Protein AF-A0A6V7LWX2-F1 (afdb_monomer_lite)

Structure (mmCIF, N/CA/C/O backbone):
data_AF-A0A6V7LWX2-F1
#
_entry.id   AF-A0A6V7LWX2-F1
#
loop_
_atom_site.group_PDB
_atom_site.id
_atom_site.type_symbol
_atom_site.la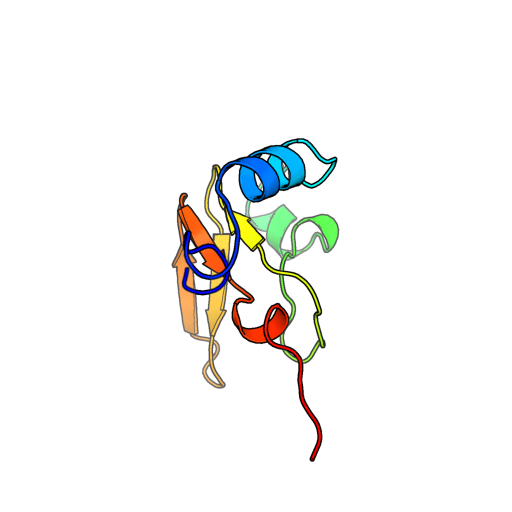bel_atom_id
_atom_site.label_alt_id
_atom_site.label_comp_id
_atom_site.label_asym_id
_atom_site.label_entity_id
_atom_site.label_seq_id
_atom_site.pdbx_PDB_ins_code
_atom_site.Cartn_x
_atom_site.Cartn_y
_atom_site.Cartn_z
_atom_site.occupancy
_atom_site.B_iso_or_equiv
_atom_site.auth_seq_id
_atom_site.auth_comp_id
_atom_site.auth_asym_id
_atom_site.auth_atom_id
_atom_site.pdbx_PDB_model_num
ATOM 1 N N . VAL A 1 1 ? -9.837 0.098 -0.110 1.00 80.31 1 VAL A N 1
ATOM 2 C CA . VAL A 1 1 ? -9.230 -1.249 -0.036 1.00 80.31 1 VAL A CA 1
ATOM 3 C C . VAL A 1 1 ? -10.250 -2.181 0.590 1.00 80.31 1 VAL A C 1
ATOM 5 O O . VAL A 1 1 ? -10.626 -1.942 1.730 1.00 80.31 1 VAL A O 1
ATOM 8 N N . ASP A 1 2 ? -10.748 -3.169 -0.155 1.00 85.94 2 ASP A N 1
ATOM 9 C CA . ASP A 1 2 ? -11.891 -3.997 0.275 1.00 85.94 2 ASP A CA 1
ATOM 10 C C . ASP A 1 2 ? -11.628 -4.781 1.567 1.00 85.94 2 ASP A C 1
ATOM 12 O O . ASP A 1 2 ? -12.506 -4.875 2.423 1.00 85.94 2 ASP A O 1
ATOM 16 N N . ALA A 1 3 ? -10.387 -5.234 1.766 1.00 87.12 3 ALA A N 1
ATOM 17 C CA . ALA A 1 3 ? -9.958 -5.924 2.983 1.00 87.12 3 ALA A CA 1
ATOM 18 C C . ALA A 1 3 ? -10.097 -5.077 4.266 1.00 87.12 3 ALA A C 1
ATOM 20 O O . ALA A 1 3 ? -10.185 -5.634 5.354 1.00 87.12 3 ALA A O 1
ATOM 21 N N . PHE A 1 4 ? -10.145 -3.743 4.149 1.00 90.31 4 PHE A N 1
ATOM 22 C CA . PHE A 1 4 ? -10.258 -2.822 5.286 1.00 90.31 4 PHE A CA 1
ATOM 23 C C . PHE A 1 4 ? -11.601 -2.080 5.342 1.00 90.31 4 PHE A C 1
ATOM 25 O O . PHE A 1 4 ? -11.723 -1.071 6.038 1.00 90.31 4 PHE A O 1
ATOM 32 N N . LYS A 1 5 ? -12.607 -2.536 4.584 1.00 91.62 5 LYS A N 1
ATOM 33 C CA . LYS A 1 5 ? -13.963 -1.982 4.671 1.00 91.62 5 LYS A CA 1
ATOM 34 C C . LYS A 1 5 ? -14.601 -2.317 6.028 1.00 91.62 5 LYS A C 1
ATOM 36 O O . LYS A 1 5 ? -14.288 -3.374 6.578 1.00 91.62 5 LYS A O 1
ATOM 41 N N . PRO A 1 6 ? -15.533 -1.480 6.524 1.00 90.31 6 PRO A N 1
ATOM 42 C CA . PRO A 1 6 ? -16.250 -1.726 7.779 1.00 90.31 6 PRO A CA 1
ATOM 43 C C . PRO A 1 6 ? -16.923 -3.104 7.862 1.00 90.31 6 PRO A C 1
ATOM 45 O O . PRO A 1 6 ? -17.002 -3.674 8.947 1.00 90.31 6 PRO A O 1
ATOM 48 N N . ASP A 1 7 ? -17.357 -3.642 6.717 1.00 92.19 7 ASP A N 1
ATOM 49 C CA . ASP A 1 7 ? -17.993 -4.962 6.606 1.00 92.19 7 ASP A CA 1
ATOM 50 C C . ASP A 1 7 ? -17.012 -6.122 6.856 1.00 92.19 7 ASP A C 1
ATOM 52 O O . ASP A 1 7 ? -17.416 -7.200 7.285 1.00 92.19 7 ASP A O 1
ATOM 56 N N . THR A 1 8 ? -15.719 -5.900 6.600 1.00 90.38 8 THR A N 1
ATOM 57 C CA . THR A 1 8 ? -14.648 -6.896 6.762 1.00 90.38 8 THR A CA 1
ATOM 58 C C . THR A 1 8 ? -13.944 -6.742 8.110 1.00 90.38 8 THR A C 1
ATOM 60 O O . THR A 1 8 ? -13.598 -7.726 8.761 1.00 90.38 8 THR A O 1
ATOM 63 N N . ILE A 1 9 ? -13.714 -5.500 8.542 1.00 92.38 9 ILE A N 1
ATOM 64 C CA . ILE A 1 9 ? -13.022 -5.165 9.787 1.00 92.38 9 ILE A CA 1
ATOM 65 C C . ILE A 1 9 ? -13.672 -3.939 10.425 1.00 92.38 9 ILE A C 1
ATOM 67 O O . ILE A 1 9 ? -13.832 -2.894 9.797 1.00 92.38 9 ILE A O 1
ATOM 71 N N . SER A 1 10 ? -14.017 -4.040 11.709 1.00 95.75 10 SER A N 1
ATOM 72 C CA . SER A 1 10 ? -14.597 -2.905 12.421 1.00 95.75 10 SER A CA 1
ATOM 73 C C . SER A 1 10 ? -13.570 -1.791 12.621 1.00 95.75 10 SER A C 1
ATOM 75 O O . SER A 1 10 ? -12.375 -2.035 12.813 1.00 95.75 10 SER A O 1
ATOM 77 N N . GLU A 1 11 ? -14.041 -0.545 12.654 1.00 94.12 11 GLU A N 1
ATOM 78 C CA . GLU A 1 11 ? -13.175 0.624 12.825 1.00 94.12 11 GLU A CA 1
ATOM 79 C C . GLU A 1 11 ? -12.351 0.553 14.121 1.00 94.12 11 GLU A C 1
ATOM 81 O O . GLU A 1 11 ? -11.184 0.942 14.153 1.00 94.12 11 GLU A O 1
ATOM 86 N N . THR A 1 12 ? -12.922 -0.000 15.195 1.00 96.00 12 THR A N 1
ATOM 87 C CA . THR A 1 12 ? -12.208 -0.202 16.461 1.00 96.00 12 THR A CA 1
ATOM 88 C C . THR A 1 12 ? -11.025 -1.155 16.305 1.00 96.00 12 THR A C 1
ATOM 90 O O . THR A 1 12 ? -9.954 -0.883 16.851 1.00 96.00 12 THR A O 1
ATOM 93 N N . ILE A 1 13 ? -11.191 -2.256 15.567 1.00 94.81 13 ILE A N 1
ATOM 94 C CA . ILE A 1 13 ? -10.116 -3.226 15.338 1.00 94.81 13 ILE A CA 1
ATOM 95 C C . ILE A 1 13 ? -9.083 -2.652 14.371 1.00 94.81 13 ILE A C 1
ATOM 97 O O . ILE A 1 13 ? -7.894 -2.721 14.669 1.00 94.81 13 ILE A O 1
ATOM 101 N N . LEU A 1 14 ? -9.507 -1.987 13.292 1.00 93.81 14 LEU A N 1
ATOM 102 C CA . LEU A 1 14 ? -8.594 -1.303 12.374 1.00 93.81 14 LEU A CA 1
ATOM 103 C C . LEU A 1 14 ? -7.748 -0.244 13.102 1.00 93.81 14 LEU A C 1
ATOM 105 O O . LEU A 1 14 ? -6.529 -0.212 12.956 1.00 93.81 14 LEU A O 1
ATOM 109 N N . ARG A 1 15 ? -8.354 0.575 13.971 1.00 93.69 15 ARG A N 1
ATOM 110 C CA . ARG A 1 15 ? -7.624 1.544 14.809 1.00 93.69 15 ARG A CA 1
ATOM 111 C C . ARG A 1 15 ? -6.637 0.869 15.764 1.00 93.69 15 ARG A C 1
ATOM 113 O O . ARG A 1 15 ? -5.587 1.440 16.038 1.00 93.69 15 ARG A O 1
ATOM 120 N N . ARG A 1 16 ? -6.959 -0.312 16.305 1.00 94.94 16 ARG A N 1
ATOM 121 C CA . ARG A 1 16 ? -6.036 -1.088 17.156 1.00 94.94 16 ARG A CA 1
ATOM 122 C C . ARG A 1 16 ? -4.881 -1.687 16.354 1.00 94.94 16 ARG A C 1
ATOM 124 O O . ARG A 1 16 ? -3.761 -1.680 16.858 1.00 94.94 16 ARG A O 1
ATOM 131 N N . LEU A 1 17 ? -5.143 -2.149 15.130 1.00 93.06 17 LEU A N 1
ATOM 132 C CA . LEU A 1 17 ? -4.133 -2.634 14.188 1.00 93.06 17 LEU A CA 1
ATOM 133 C C . LEU A 1 17 ? -3.126 -1.522 13.861 1.00 93.06 17 LEU A C 1
ATOM 135 O O . LEU A 1 17 ? -1.929 -1.718 14.008 1.00 93.06 17 LEU A O 1
ATOM 139 N N . LEU A 1 18 ? -3.616 -0.324 13.529 1.00 92.75 18 LEU A N 1
ATOM 140 C CA . LEU A 1 18 ? -2.782 0.847 13.221 1.00 92.75 18 LEU A CA 1
ATOM 141 C C . LEU A 1 18 ? -1.945 1.362 14.404 1.00 92.75 18 LEU A C 1
ATOM 143 O O . LEU A 1 18 ? -1.028 2.148 14.201 1.00 92.75 18 LEU A O 1
ATOM 147 N N . LYS A 1 19 ? -2.260 0.943 15.635 1.00 93.50 19 LYS A N 1
ATOM 148 C CA . LYS A 1 19 ? -1.482 1.264 16.844 1.00 93.50 19 LYS A CA 1
ATOM 149 C C . LYS A 1 19 ? -0.388 0.243 17.158 1.00 93.50 19 LYS A C 1
ATOM 151 O O . LYS A 1 19 ? 0.351 0.450 18.116 1.00 93.50 19 LYS A O 1
ATOM 156 N N . GLN A 1 20 ? -0.324 -0.864 16.422 1.00 93.94 20 GLN A N 1
ATOM 157 C CA . GLN A 1 20 ? 0.784 -1.807 16.536 1.00 93.94 20 GLN A CA 1
ATOM 158 C C . GLN A 1 20 ? 2.055 -1.213 15.911 1.00 93.94 20 GLN A C 1
ATOM 160 O O . GLN A 1 20 ? 2.004 -0.196 15.217 1.00 93.94 20 GLN A O 1
ATOM 165 N N . ASP A 1 21 ? 3.191 -1.871 16.128 1.00 92.00 21 ASP A N 1
ATOM 166 C CA . ASP A 1 21 ? 4.467 -1.502 15.510 1.00 92.00 21 ASP A CA 1
ATOM 167 C C . ASP A 1 21 ? 4.521 -1.958 14.040 1.00 92.00 21 ASP A C 1
ATOM 169 O O . ASP A 1 21 ? 5.172 -2.937 13.683 1.00 92.00 21 ASP A O 1
ATOM 173 N N . ILE A 1 22 ? 3.727 -1.292 13.197 1.00 92.94 22 ILE A N 1
ATOM 174 C CA . ILE A 1 22 ? 3.563 -1.604 11.766 1.00 92.94 22 ILE A CA 1
ATOM 175 C C . ILE A 1 22 ? 3.907 -0.419 10.852 1.00 92.94 22 ILE A C 1
ATOM 177 O O . ILE A 1 22 ? 3.687 -0.475 9.642 1.00 92.94 22 ILE A O 1
ATOM 181 N N . ILE A 1 23 ? 4.408 0.679 11.425 1.00 93.19 23 ILE A N 1
ATOM 182 C CA . ILE A 1 23 ? 4.780 1.891 10.691 1.00 93.19 23 ILE A CA 1
ATOM 183 C C . ILE A 1 23 ? 6.297 1.896 10.512 1.00 93.19 23 ILE A C 1
ATOM 185 O O . ILE A 1 23 ? 7.049 2.092 11.462 1.00 93.19 23 ILE A O 1
ATOM 189 N N . TYR A 1 24 ? 6.746 1.723 9.272 1.00 92.88 24 TYR A N 1
ATOM 190 C CA . TYR A 1 24 ? 8.165 1.677 8.928 1.00 92.88 24 TYR A CA 1
ATOM 191 C C . TYR A 1 24 ? 8.613 2.964 8.237 1.00 92.88 24 TYR A C 1
ATOM 193 O O . TYR A 1 24 ? 7.943 3.472 7.340 1.00 92.88 24 TYR A O 1
ATOM 201 N N . HIS A 1 25 ? 9.778 3.479 8.633 1.00 92.31 25 HIS A N 1
ATOM 202 C CA . HIS A 1 25 ? 10.383 4.677 8.051 1.00 92.31 25 HIS A CA 1
ATOM 203 C C . HIS A 1 25 ? 11.652 4.302 7.281 1.00 92.31 25 HIS A C 1
ATOM 205 O O . HIS A 1 25 ? 12.674 3.958 7.877 1.00 92.31 25 HIS A O 1
ATOM 211 N N . ILE A 1 26 ? 11.608 4.415 5.953 1.00 91.25 26 ILE A N 1
ATOM 212 C CA . ILE A 1 26 ? 12.755 4.142 5.080 1.00 91.25 26 ILE A CA 1
ATOM 213 C C . ILE A 1 26 ? 13.543 5.440 4.864 1.00 91.25 26 ILE A C 1
ATOM 215 O O . ILE A 1 26 ? 13.041 6.401 4.283 1.00 91.25 26 ILE A O 1
ATOM 219 N N . LYS A 1 27 ? 14.799 5.482 5.326 1.00 87.62 27 LYS A N 1
ATOM 220 C CA . LYS A 1 27 ? 15.672 6.657 5.166 1.00 87.62 27 LYS A CA 1
ATOM 221 C C . LYS A 1 27 ? 16.442 6.588 3.853 1.00 87.62 27 LYS A C 1
ATOM 223 O O . LYS A 1 27 ? 17.437 5.878 3.744 1.00 87.62 27 LYS A O 1
ATOM 228 N N . VAL A 1 28 ? 16.039 7.402 2.885 1.00 85.62 28 VAL A N 1
ATOM 229 C CA . VAL A 1 28 ? 16.728 7.514 1.595 1.00 85.62 28 VAL A CA 1
ATOM 230 C C . VAL A 1 28 ? 17.750 8.651 1.632 1.00 85.62 28 VAL A C 1
ATOM 232 O O . VAL A 1 28 ? 17.394 9.811 1.806 1.00 85.62 28 VAL A O 1
ATOM 235 N N . LYS A 1 29 ? 19.039 8.331 1.447 1.00 80.00 29 LYS A N 1
ATOM 236 C CA . LYS A 1 29 ? 20.120 9.340 1.391 1.00 80.00 29 LYS A CA 1
ATOM 237 C C . LYS A 1 29 ? 20.228 10.034 0.027 1.00 80.00 29 LYS A C 1
ATOM 239 O O . LYS A 1 29 ? 20.644 11.181 -0.049 1.00 80.00 29 LYS A O 1
ATOM 244 N N . SER A 1 30 ? 19.938 9.307 -1.049 1.00 83.44 30 SER A N 1
ATOM 245 C CA . SER A 1 30 ? 19.975 9.763 -2.446 1.00 83.44 30 SER A CA 1
ATOM 246 C C . SER A 1 30 ? 19.222 8.747 -3.306 1.00 83.44 30 SER A C 1
ATOM 248 O O . SER A 1 30 ? 19.220 7.560 -2.974 1.00 83.44 30 SER A O 1
ATOM 250 N N . ARG A 1 31 ? 18.632 9.187 -4.424 1.00 77.44 31 ARG A N 1
ATOM 251 C CA . ARG A 1 31 ? 17.943 8.313 -5.387 1.00 77.44 31 ARG A CA 1
ATOM 252 C C . ARG A 1 31 ? 18.863 7.223 -5.952 1.00 77.44 31 ARG A C 1
ATOM 254 O O . ARG A 1 31 ? 18.456 6.072 -6.045 1.00 77.44 31 ARG A O 1
ATOM 261 N N . GLU A 1 32 ? 20.114 7.556 -6.267 1.00 79.88 32 GLU A N 1
ATOM 262 C CA . GLU A 1 32 ? 21.097 6.579 -6.768 1.00 79.88 32 GLU A CA 1
ATOM 263 C C . GLU A 1 32 ? 21.481 5.554 -5.701 1.00 79.88 32 GLU A C 1
ATOM 265 O O . GLU A 1 32 ? 21.677 4.378 -5.999 1.00 79.88 32 GLU A O 1
ATOM 270 N N . LYS A 1 33 ? 21.562 5.987 -4.437 1.00 78.31 33 LYS A N 1
ATOM 271 C CA . LYS A 1 33 ? 21.851 5.077 -3.324 1.00 78.31 33 LYS A CA 1
ATOM 272 C C . LYS A 1 33 ? 20.657 4.187 -2.999 1.00 78.31 33 LYS A C 1
ATOM 274 O O . LYS A 1 33 ? 20.880 3.022 -2.718 1.00 78.31 33 LYS A O 1
ATOM 279 N N . ALA A 1 34 ? 19.426 4.697 -3.102 1.00 81.00 34 ALA A N 1
ATOM 280 C CA . ALA A 1 34 ? 18.216 3.901 -2.894 1.00 81.00 34 ALA A CA 1
ATOM 281 C C . ALA A 1 34 ? 18.176 2.691 -3.832 1.00 81.00 34 ALA A C 1
ATOM 283 O O . ALA A 1 34 ? 18.060 1.562 -3.380 1.00 81.00 34 ALA A O 1
ATOM 284 N N . ARG A 1 35 ? 18.400 2.895 -5.136 1.00 79.31 35 ARG A N 1
ATOM 285 C CA . ARG A 1 35 ? 18.367 1.789 -6.112 1.00 79.31 35 ARG A CA 1
ATOM 286 C C . ARG A 1 35 ? 19.355 0.656 -5.812 1.00 79.31 35 ARG A C 1
ATOM 288 O O . ARG A 1 35 ? 19.107 -0.476 -6.206 1.00 79.31 35 ARG A O 1
ATOM 295 N N . ASN A 1 36 ? 20.453 0.959 -5.123 1.00 81.25 36 ASN A N 1
ATOM 296 C CA . ASN A 1 36 ? 21.488 -0.010 -4.766 1.00 81.25 36 ASN A CA 1
ATOM 297 C C . ASN A 1 36 ? 21.362 -0.531 -3.324 1.00 81.25 36 ASN A C 1
ATOM 299 O O . ASN A 1 36 ? 22.109 -1.429 -2.938 1.00 81.25 36 ASN A O 1
ATOM 303 N N . ASP A 1 37 ? 20.462 0.035 -2.517 1.00 86.31 37 ASP A N 1
ATOM 304 C CA . ASP A 1 37 ? 20.304 -0.307 -1.109 1.00 86.31 37 ASP A CA 1
ATOM 305 C C . ASP A 1 37 ? 19.090 -1.233 -0.920 1.00 86.31 37 ASP A C 1
ATOM 307 O O . ASP A 1 37 ? 17.943 -0.778 -1.034 1.00 86.31 37 ASP A O 1
ATOM 311 N N . PRO A 1 38 ? 19.310 -2.521 -0.587 1.00 86.06 38 PRO A N 1
ATOM 312 C CA . PRO A 1 38 ? 18.228 -3.482 -0.406 1.00 86.06 38 PRO A CA 1
ATOM 313 C C . PRO A 1 38 ? 17.286 -3.104 0.743 1.00 86.06 38 PRO A C 1
ATOM 315 O O . PRO A 1 38 ? 16.138 -3.537 0.741 1.00 86.06 38 PRO A O 1
ATOM 318 N N . SER A 1 39 ? 17.721 -2.267 1.694 1.00 86.88 39 SER A N 1
ATOM 319 C CA . SER A 1 39 ? 16.860 -1.781 2.779 1.00 86.88 39 SER A CA 1
ATOM 320 C C . SER A 1 39 ? 15.795 -0.780 2.317 1.00 86.88 39 SER A C 1
ATOM 322 O O . SER A 1 39 ? 14.855 -0.496 3.058 1.00 86.88 39 SER A O 1
ATOM 324 N N . THR A 1 40 ? 15.914 -0.254 1.093 1.00 89.94 40 THR A N 1
ATOM 325 C CA . THR A 1 40 ? 14.932 0.670 0.507 1.00 89.94 40 THR A CA 1
ATOM 326 C C . THR A 1 40 ? 13.938 -0.016 -0.432 1.00 89.94 40 THR A C 1
ATOM 328 O O . THR A 1 40 ? 13.001 0.621 -0.916 1.00 89.94 40 THR A O 1
ATOM 331 N N . VAL A 1 41 ? 14.109 -1.321 -0.670 1.00 91.56 41 VAL A N 1
ATOM 332 C CA . VAL A 1 41 ? 13.249 -2.119 -1.547 1.00 91.56 41 VAL A CA 1
ATOM 333 C C . VAL A 1 41 ? 12.054 -2.649 -0.756 1.00 91.56 41 VAL A C 1
ATOM 335 O O . VAL A 1 41 ? 12.209 -3.442 0.167 1.00 91.56 41 VAL A O 1
ATOM 338 N N . ILE A 1 42 ? 10.847 -2.241 -1.153 1.00 93.19 42 ILE A N 1
ATOM 339 C CA . ILE A 1 42 ? 9.593 -2.698 -0.531 1.00 93.19 42 ILE A CA 1
ATOM 340 C C . ILE A 1 42 ? 9.125 -4.022 -1.150 1.00 93.19 42 ILE A C 1
ATOM 342 O O . ILE A 1 42 ? 8.671 -4.914 -0.439 1.00 93.19 42 ILE A O 1
ATOM 346 N N . TYR A 1 43 ? 9.249 -4.163 -2.473 1.00 93.06 43 TYR A N 1
ATOM 347 C CA . TYR A 1 43 ? 8.849 -5.350 -3.230 1.00 93.06 43 TYR A CA 1
ATOM 348 C C . TYR A 1 43 ? 9.917 -5.721 -4.252 1.00 93.06 43 TYR A C 1
ATOM 350 O O . TYR A 1 43 ? 10.507 -4.848 -4.885 1.00 93.06 43 TYR A O 1
ATOM 358 N N . GLN A 1 44 ? 10.126 -7.023 -4.441 1.00 91.88 44 GLN A N 1
ATOM 359 C CA . GLN A 1 44 ? 11.064 -7.555 -5.423 1.00 91.88 44 GLN A CA 1
ATOM 360 C C . GLN A 1 44 ? 10.339 -8.503 -6.378 1.00 91.88 44 GLN A C 1
ATOM 362 O O . GLN A 1 44 ? 9.624 -9.410 -5.951 1.00 91.88 44 GLN A O 1
ATOM 367 N N . GLN A 1 45 ? 10.537 -8.304 -7.681 1.00 89.69 45 GLN A N 1
ATOM 368 C CA . GLN A 1 45 ? 9.956 -9.167 -8.706 1.00 89.69 45 GLN A CA 1
ATOM 369 C C . GLN A 1 45 ? 10.438 -10.615 -8.536 1.00 89.69 45 GLN A C 1
ATOM 371 O O . GLN A 1 45 ? 11.619 -10.865 -8.304 1.00 89.69 45 GLN A O 1
ATOM 376 N N . GLY A 1 46 ? 9.513 -11.571 -8.653 1.00 88.75 46 GLY A N 1
ATOM 377 C CA . GLY A 1 46 ? 9.806 -13.001 -8.517 1.00 88.75 46 GLY A CA 1
ATOM 378 C C . GLY A 1 46 ? 9.940 -13.497 -7.073 1.00 88.75 46 GLY A C 1
ATOM 379 O O . GLY A 1 46 ? 10.141 -14.691 -6.872 1.00 88.75 46 GLY A O 1
ATOM 380 N N . LYS A 1 47 ? 9.797 -12.620 -6.070 1.00 91.62 47 LYS A N 1
ATOM 381 C CA . LYS A 1 47 ? 9.813 -12.997 -4.653 1.00 91.62 47 LYS A CA 1
ATOM 382 C C . LYS A 1 47 ? 8.391 -13.050 -4.094 1.00 91.62 47 LYS A C 1
ATOM 384 O O . LYS A 1 47 ? 7.634 -12.092 -4.229 1.00 91.62 47 LYS A O 1
ATOM 389 N N . ALA A 1 48 ? 8.043 -14.168 -3.459 1.00 91.06 48 ALA A N 1
ATOM 390 C CA . ALA A 1 48 ? 6.777 -14.310 -2.746 1.00 91.06 48 ALA A CA 1
ATOM 391 C C . ALA A 1 48 ? 6.736 -13.400 -1.506 1.00 91.06 48 ALA A C 1
ATOM 393 O O . ALA A 1 48 ? 7.763 -13.166 -0.864 1.00 91.06 48 ALA A O 1
ATOM 394 N N . ILE A 1 49 ? 5.544 -12.896 -1.191 1.00 91.81 49 ILE A N 1
ATOM 395 C CA . ILE A 1 49 ? 5.277 -11.929 -0.123 1.00 91.81 49 ILE A CA 1
ATOM 396 C C . ILE A 1 49 ? 3.954 -12.267 0.571 1.00 91.81 49 ILE A C 1
ATOM 398 O O . ILE A 1 49 ? 3.055 -12.838 -0.045 1.00 91.81 49 ILE A O 1
ATOM 402 N N . ASP A 1 50 ? 3.824 -11.858 1.826 1.00 93.50 50 ASP A N 1
ATOM 403 C CA . ASP A 1 50 ? 2.651 -12.060 2.684 1.00 93.50 50 ASP A CA 1
ATOM 404 C C . ASP A 1 50 ? 2.197 -10.760 3.380 1.00 93.50 50 ASP A C 1
ATOM 406 O O . ASP A 1 50 ? 1.416 -10.784 4.328 1.00 93.50 50 ASP A O 1
ATOM 410 N N . TYR A 1 51 ? 2.658 -9.604 2.891 1.00 93.62 51 TYR A N 1
ATOM 411 C CA . TYR A 1 51 ? 2.394 -8.299 3.494 1.00 93.62 51 TYR A CA 1
ATOM 412 C C . TYR A 1 51 ? 1.797 -7.284 2.509 1.00 93.62 51 TYR A C 1
ATOM 414 O O . TYR A 1 51 ? 2.132 -7.219 1.320 1.00 93.62 51 TYR A O 1
ATOM 422 N N . PHE A 1 52 ? 0.928 -6.434 3.054 1.00 94.44 52 PHE A N 1
ATOM 423 C CA . PHE A 1 52 ? 0.347 -5.265 2.399 1.00 94.44 52 PHE A CA 1
ATOM 424 C C . PHE A 1 52 ? 1.076 -3.998 2.849 1.00 94.44 52 PHE A C 1
ATOM 426 O O . PHE A 1 52 ? 1.342 -3.832 4.039 1.00 94.44 52 PHE A O 1
ATOM 433 N N . VAL A 1 53 ? 1.349 -3.081 1.917 1.00 95.50 53 VAL A N 1
ATOM 434 C CA . VAL A 1 53 ? 1.968 -1.784 2.226 1.00 95.50 53 VAL A CA 1
ATOM 435 C C . VAL A 1 53 ? 1.088 -0.644 1.738 1.00 95.50 53 VAL A C 1
ATOM 437 O O . VAL A 1 53 ? 0.620 -0.648 0.600 1.00 95.50 53 VAL A O 1
ATOM 440 N N . LEU A 1 54 ? 0.925 0.361 2.596 1.00 95.69 54 LEU A N 1
ATOM 441 C CA . LEU A 1 54 ? 0.365 1.669 2.273 1.00 95.69 54 LEU A CA 1
ATOM 442 C C . LEU A 1 54 ? 1.464 2.723 2.432 1.00 95.69 54 LEU A C 1
ATOM 444 O O . LEU A 1 54 ? 2.081 2.823 3.491 1.00 95.69 54 LEU A O 1
ATOM 448 N N . ILE A 1 55 ? 1.686 3.530 1.399 1.00 96.19 55 ILE A N 1
ATOM 449 C CA . ILE A 1 55 ? 2.642 4.635 1.447 1.00 96.19 55 ILE A CA 1
ATOM 450 C C . ILE A 1 55 ? 1.985 5.818 2.156 1.00 96.19 55 ILE A C 1
ATOM 452 O O . ILE A 1 55 ? 1.028 6.392 1.645 1.00 96.19 55 ILE A O 1
ATOM 456 N N . LEU A 1 56 ? 2.488 6.196 3.332 1.00 94.94 56 LEU A N 1
ATOM 457 C CA . LEU A 1 56 ? 1.968 7.349 4.079 1.00 94.94 56 LEU A CA 1
ATOM 458 C C . LEU A 1 56 ? 2.583 8.666 3.591 1.00 94.94 56 LEU A C 1
ATOM 460 O O . LEU A 1 56 ? 1.873 9.644 3.369 1.00 94.94 56 LEU A O 1
ATOM 464 N N . GLU A 1 57 ? 3.895 8.673 3.365 1.00 93.50 57 GLU A N 1
ATOM 465 C CA . GLU A 1 57 ? 4.657 9.843 2.936 1.00 93.50 57 GLU A CA 1
ATOM 466 C C . GLU A 1 57 ? 5.766 9.426 1.963 1.00 93.50 57 GLU A C 1
ATOM 468 O O . GL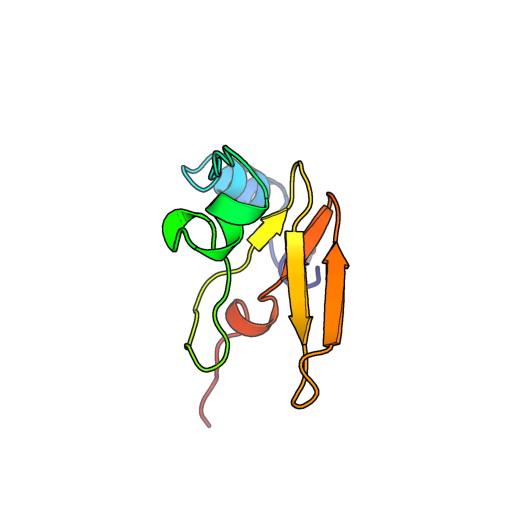U A 1 57 ? 6.301 8.319 2.043 1.00 93.50 57 GLU A O 1
ATOM 473 N N . GLY A 1 58 ? 6.121 10.327 1.048 1.00 92.19 58 GLY A N 1
ATOM 474 C CA . GLY A 1 58 ? 7.202 10.128 0.091 1.00 92.19 58 GLY A CA 1
ATOM 475 C C . GLY A 1 58 ? 6.728 9.625 -1.269 1.00 92.19 58 GLY A C 1
ATOM 476 O O . GLY A 1 58 ? 5.557 9.745 -1.636 1.00 92.19 58 GLY A O 1
ATOM 477 N N . ARG A 1 59 ? 7.688 9.127 -2.052 1.00 92.19 59 ARG A N 1
ATOM 478 C CA . ARG A 1 59 ? 7.472 8.609 -3.404 1.00 92.19 59 ARG A CA 1
ATOM 479 C C . ARG A 1 59 ? 8.226 7.307 -3.584 1.00 92.19 59 ARG A C 1
ATOM 481 O O . ARG A 1 59 ? 9.332 7.161 -3.065 1.00 92.19 59 ARG A O 1
ATOM 488 N N . VAL A 1 60 ? 7.638 6.401 -4.347 1.00 93.38 60 VAL A N 1
ATOM 489 C CA . VAL A 1 60 ? 8.216 5.102 -4.675 1.00 93.38 60 VAL A CA 1
ATOM 490 C C . VAL A 1 60 ? 8.272 4.926 -6.184 1.00 93.38 60 VAL A C 1
ATOM 492 O O . VAL A 1 60 ? 7.382 5.365 -6.910 1.00 93.38 60 VAL A O 1
ATOM 495 N N . GLU A 1 61 ? 9.336 4.284 -6.648 1.00 93.75 61 GLU A N 1
ATOM 496 C CA . GLU A 1 61 ? 9.496 3.867 -8.036 1.00 93.75 61 GLU A CA 1
ATOM 497 C C . GLU A 1 61 ? 9.031 2.412 -8.150 1.00 93.75 61 GLU A C 1
ATOM 499 O O . GLU A 1 61 ? 9.474 1.550 -7.391 1.00 93.75 61 GLU A O 1
ATOM 504 N N . VAL A 1 62 ? 8.110 2.143 -9.068 1.00 93.25 62 VAL A N 1
ATOM 505 C CA . VAL A 1 62 ? 7.478 0.836 -9.250 1.00 93.25 62 VAL A CA 1
ATOM 506 C C . VAL A 1 62 ? 7.785 0.343 -10.651 1.00 93.25 62 VAL A C 1
ATOM 508 O O . VAL A 1 62 ? 7.485 1.022 -11.628 1.00 93.25 62 VAL A O 1
ATOM 511 N N . THR A 1 63 ? 8.359 -0.852 -10.748 1.00 93.50 63 THR A N 1
ATOM 512 C CA . THR A 1 63 ? 8.597 -1.527 -12.029 1.00 93.50 63 THR A CA 1
ATOM 513 C C . THR A 1 63 ? 7.554 -2.624 -12.224 1.00 93.50 63 THR A C 1
ATOM 515 O O . THR A 1 63 ? 7.398 -3.481 -11.354 1.00 93.50 63 THR A O 1
ATOM 518 N N . VAL A 1 64 ? 6.823 -2.597 -13.343 1.00 88.56 64 VAL A N 1
ATOM 519 C CA . VAL A 1 64 ? 5.691 -3.498 -13.610 1.00 88.56 64 VAL A CA 1
ATOM 520 C C . VAL A 1 64 ? 5.827 -4.182 -14.971 1.00 88.56 64 VAL A C 1
ATOM 522 O O . VAL A 1 64 ? 6.223 -3.579 -15.967 1.00 88.56 64 VAL A O 1
ATOM 525 N N . GLY A 1 65 ? 5.416 -5.452 -15.016 1.00 87.06 65 GLY A N 1
ATOM 526 C CA . GLY A 1 65 ? 5.302 -6.230 -16.248 1.00 87.06 65 GLY A CA 1
ATOM 527 C C . GLY A 1 65 ? 6.625 -6.821 -16.739 1.00 87.06 65 GLY A C 1
ATOM 528 O O . GLY A 1 65 ? 7.683 -6.636 -16.144 1.00 87.06 65 GLY A O 1
ATOM 529 N N . ARG A 1 66 ? 6.551 -7.575 -17.842 1.00 88.56 66 ARG A N 1
ATOM 530 C CA . ARG A 1 66 ? 7.732 -8.174 -18.496 1.00 88.56 66 ARG A CA 1
ATOM 531 C C . ARG A 1 66 ? 8.591 -7.141 -19.226 1.00 88.56 66 ARG A C 1
ATOM 533 O O . ARG A 1 66 ? 9.764 -7.388 -19.468 1.00 88.56 66 ARG A O 1
ATOM 540 N N . GLU A 1 67 ? 8.000 -5.999 -19.557 1.00 92.81 67 GLU A N 1
ATOM 541 C CA . GLU A 1 6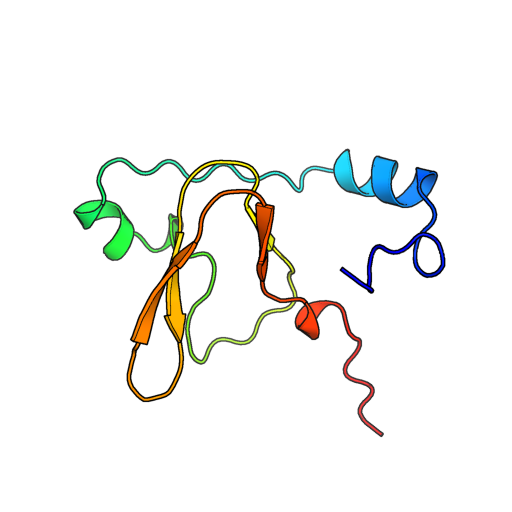7 ? 8.649 -4.900 -20.276 1.00 92.81 67 GLU A CA 1
ATOM 542 C C . GLU A 1 67 ? 9.381 -3.928 -19.339 1.00 92.81 67 GLU A C 1
ATOM 544 O O . GLU A 1 67 ? 9.947 -2.946 -19.804 1.00 92.81 67 GLU A O 1
ATOM 549 N N . ASN A 1 68 ? 9.398 -4.206 -18.027 1.00 89.50 68 ASN A N 1
ATOM 550 C CA . ASN A 1 68 ? 10.037 -3.370 -17.009 1.00 89.50 68 ASN A CA 1
ATOM 551 C C . ASN A 1 68 ? 9.594 -1.902 -17.078 1.00 89.50 68 ASN A C 1
ATOM 553 O O . ASN A 1 68 ? 10.413 -0.988 -17.004 1.00 89.50 68 ASN A O 1
ATOM 557 N N . LEU A 1 69 ? 8.287 -1.671 -17.221 1.00 92.81 69 LEU A N 1
ATOM 558 C CA . LEU A 1 69 ? 7.739 -0.320 -17.244 1.00 92.81 69 LEU A CA 1
ATOM 559 C C . LEU A 1 69 ? 7.874 0.307 -15.857 1.00 92.81 69 LEU A C 1
ATOM 561 O O . LEU A 1 69 ? 7.435 -0.282 -14.868 1.00 92.81 69 LEU A O 1
ATOM 565 N N . ILE A 1 70 ? 8.475 1.495 -15.795 1.00 93.56 70 ILE A N 1
ATOM 566 C CA . ILE A 1 70 ? 8.761 2.204 -14.547 1.00 93.56 70 ILE A CA 1
ATOM 567 C C . ILE A 1 70 ? 7.753 3.337 -14.356 1.00 93.56 70 ILE A C 1
ATOM 569 O O . ILE A 1 70 ? 7.596 4.195 -15.223 1.00 93.56 70 ILE A O 1
ATOM 573 N N . PHE A 1 71 ? 7.112 3.361 -13.191 1.00 93.31 71 PHE A N 1
ATOM 574 C CA . PHE A 1 71 ? 6.164 4.388 -12.773 1.00 93.31 71 PHE A CA 1
ATOM 575 C C . PHE A 1 71 ? 6.569 4.963 -11.417 1.00 93.31 71 PHE A C 1
ATOM 577 O O . PHE A 1 71 ? 7.119 4.259 -10.574 1.00 93.31 71 PHE A O 1
ATOM 584 N N . GLU A 1 72 ? 6.253 6.231 -11.173 1.00 94.19 72 GLU A N 1
ATOM 585 C CA . GLU A 1 72 ? 6.380 6.839 -9.847 1.00 94.19 72 GLU A CA 1
ATOM 586 C C . GLU A 1 72 ? 5.005 6.867 -9.169 1.00 94.19 72 GLU A C 1
ATOM 588 O O . GLU A 1 72 ? 4.003 7.240 -9.779 1.00 94.19 72 GLU A O 1
ATOM 593 N N . SER A 1 73 ? 4.948 6.461 -7.905 1.00 94.25 73 SER A N 1
ATOM 594 C CA . SER A 1 73 ? 3.746 6.488 -7.071 1.00 94.25 73 SER A CA 1
ATOM 595 C C . SER A 1 73 ? 3.997 7.313 -5.812 1.00 94.25 73 SER A C 1
ATOM 597 O O . SER A 1 73 ? 5.065 7.235 -5.208 1.00 94.25 73 SER A O 1
ATOM 599 N N . GLY A 1 74 ? 3.025 8.147 -5.441 1.00 93.75 74 GLY A N 1
ATOM 600 C CA . GLY A 1 74 ? 3.116 9.057 -4.297 1.00 93.75 74 GLY A CA 1
ATOM 601 C C . GLY A 1 74 ? 2.460 8.517 -3.026 1.00 93.75 74 GLY A C 1
ATOM 602 O O . GLY A 1 74 ? 2.177 7.323 -2.900 1.00 93.75 74 GLY A O 1
ATOM 603 N N . SER A 1 75 ? 2.178 9.420 -2.090 1.00 95.50 75 SER A N 1
ATOM 604 C CA . SER A 1 75 ? 1.441 9.112 -0.864 1.00 95.50 75 SER A CA 1
ATOM 605 C C . SER A 1 75 ? 0.041 8.555 -1.143 1.00 95.50 75 SER A C 1
ATOM 607 O O . SER A 1 75 ? -0.568 8.810 -2.183 1.00 95.50 75 SER A O 1
ATOM 609 N N . PHE A 1 76 ? -0.459 7.767 -0.194 1.00 94.19 76 PHE A N 1
ATOM 610 C CA . PHE A 1 76 ? -1.736 7.047 -0.221 1.00 94.19 76 PHE A CA 1
ATOM 611 C C . PHE A 1 76 ? -1.886 6.006 -1.339 1.00 94.19 76 PHE A C 1
ATOM 613 O O . PHE A 1 76 ? -2.977 5.475 -1.555 1.00 94.19 76 PHE A O 1
ATOM 620 N N . THR A 1 77 ? -0.789 5.653 -2.010 1.00 95.44 77 THR A N 1
ATOM 621 C CA . THR A 1 77 ? -0.734 4.474 -2.878 1.00 95.44 77 THR A CA 1
ATOM 622 C C . THR A 1 77 ? -0.490 3.219 -2.049 1.00 95.44 77 THR A C 1
ATOM 624 O O . THR A 1 77 ? 0.169 3.257 -1.008 1.00 95.44 77 THR A O 1
ATOM 627 N N . TYR A 1 78 ? -1.066 2.100 -2.479 1.00 95.19 78 TYR A N 1
ATOM 628 C CA . TYR A 1 78 ? -0.995 0.838 -1.755 1.00 95.19 78 TYR A CA 1
ATOM 629 C C . TYR A 1 78 ? -0.702 -0.329 -2.689 1.00 95.19 78 TYR A C 1
ATOM 631 O O . TYR A 1 78 ? -1.063 -0.314 -3.865 1.00 95.19 78 TYR A O 1
ATOM 639 N N . PHE A 1 79 ? -0.071 -1.359 -2.137 1.00 94.44 79 PHE A N 1
ATOM 640 C CA . PHE A 1 79 ? 0.411 -2.522 -2.870 1.00 94.44 79 PHE A CA 1
ATOM 641 C C . PHE A 1 79 ? 0.205 -3.795 -2.044 1.00 94.44 79 PHE A C 1
ATOM 643 O O . PHE A 1 79 ? 0.028 -3.748 -0.827 1.00 94.44 79 PHE A O 1
ATOM 650 N N . GLY A 1 80 ? 0.219 -4.950 -2.712 1.00 91.88 80 GLY A N 1
ATOM 651 C CA . GLY A 1 80 ? 0.122 -6.241 -2.029 1.00 91.88 80 GLY A CA 1
ATOM 652 C C . GLY A 1 80 ? -1.278 -6.596 -1.519 1.00 91.88 80 GLY A C 1
ATOM 653 O O . GLY A 1 80 ? -1.395 -7.438 -0.641 1.00 91.88 80 GLY A O 1
ATOM 654 N N . CYS A 1 81 ? -2.358 -6.018 -2.065 1.00 91.12 81 CYS A N 1
ATOM 655 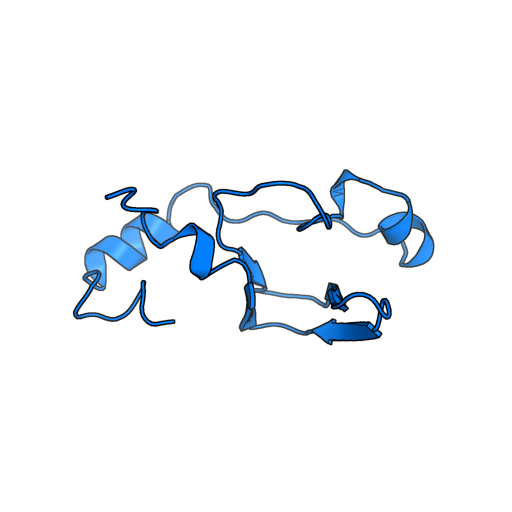C CA . CYS A 1 81 ? -3.734 -6.384 -1.674 1.00 91.12 81 CYS A CA 1
ATOM 656 C C . CYS A 1 81 ? -4.001 -7.894 -1.748 1.00 91.12 81 CYS A C 1
ATOM 658 O O . CYS A 1 81 ? -4.715 -8.437 -0.912 1.00 91.12 81 CYS A O 1
ATOM 660 N N . GLN A 1 82 ? -3.417 -8.574 -2.738 1.00 87.19 82 GLN A N 1
ATOM 661 C CA . GLN A 1 82 ? -3.569 -10.019 -2.908 1.00 87.19 82 GLN A CA 1
ATOM 662 C C . GLN A 1 82 ? -2.952 -10.818 -1.754 1.00 87.19 82 GLN A C 1
ATOM 664 O O . GLN A 1 82 ? -3.470 -11.877 -1.429 1.00 87.19 82 GLN A O 1
ATOM 669 N N . ALA A 1 83 ? -1.922 -10.291 -1.083 1.00 89.38 83 ALA A N 1
ATOM 670 C CA . ALA A 1 83 ? -1.311 -10.943 0.074 1.00 89.38 83 ALA A CA 1
ATOM 671 C C . ALA A 1 83 ? -2.255 -11.005 1.291 1.00 89.38 83 ALA A C 1
ATOM 673 O O . ALA A 1 83 ? -2.075 -11.844 2.165 1.00 89.38 83 ALA A O 1
ATOM 674 N N . LEU A 1 84 ? -3.286 -10.151 1.336 1.00 86.88 84 LEU A N 1
ATOM 675 C CA . LEU A 1 84 ? -4.312 -10.172 2.386 1.00 86.88 84 LEU A CA 1
ATOM 676 C C . LEU A 1 84 ? -5.393 -11.231 2.150 1.00 86.88 84 LEU A C 1
ATOM 678 O O . LEU A 1 84 ? -6.202 -11.490 3.038 1.00 86.88 84 LEU A O 1
ATOM 682 N N . THR A 1 85 ? -5.454 -11.806 0.948 1.00 82.38 85 THR A N 1
ATOM 683 C CA . THR A 1 85 ? -6.453 -12.822 0.619 1.00 82.38 85 THR A CA 1
ATOM 684 C C . THR A 1 85 ? -5.861 -14.187 0.929 1.00 82.38 85 THR A C 1
ATOM 686 O O . THR A 1 85 ? -4.782 -14.521 0.444 1.00 82.38 85 THR A O 1
ATOM 689 N N . ALA A 1 86 ? -6.555 -14.989 1.736 1.00 68.81 86 ALA A N 1
ATOM 690 C CA . ALA A 1 86 ? -6.133 -16.361 1.969 1.00 68.81 86 ALA A CA 1
ATOM 691 C C . ALA A 1 86 ? -6.163 -17.122 0.636 1.00 68.81 86 ALA A C 1
ATOM 693 O O . ALA A 1 86 ? -7.212 -17.214 -0.005 1.00 68.81 86 ALA A O 1
ATOM 694 N N . ASN A 1 87 ? -5.020 -17.674 0.226 1.00 60.25 87 ASN A N 1
ATOM 695 C CA . ASN A 1 87 ? -4.973 -18.648 -0.857 1.00 60.25 87 ASN A CA 1
ATOM 696 C C . ASN A 1 87 ? -5.650 -19.925 -0.351 1.00 60.25 87 ASN A C 1
ATOM 698 O O . ASN A 1 87 ? -5.000 -20.798 0.221 1.00 60.25 87 ASN A O 1
ATOM 702 N N . ILE A 1 88 ? -6.971 -20.010 -0.500 1.00 52.72 88 ILE A N 1
ATOM 703 C CA . ILE A 1 88 ? -7.702 -21.253 -0.277 1.00 52.72 88 ILE A CA 1
ATOM 704 C C . ILE A 1 88 ? -7.327 -22.161 -1.449 1.00 52.72 88 ILE A C 1
ATOM 706 O O . ILE A 1 88 ? -7.890 -22.053 -2.535 1.00 52.72 88 ILE A O 1
ATOM 710 N N . ALA A 1 89 ? -6.318 -23.007 -1.249 1.00 42.19 89 ALA A N 1
ATOM 711 C CA . ALA A 1 89 ? -6.108 -24.160 -2.107 1.00 42.19 89 ALA A CA 1
ATOM 712 C C . ALA A 1 89 ? -7.301 -25.103 -1.887 1.00 42.19 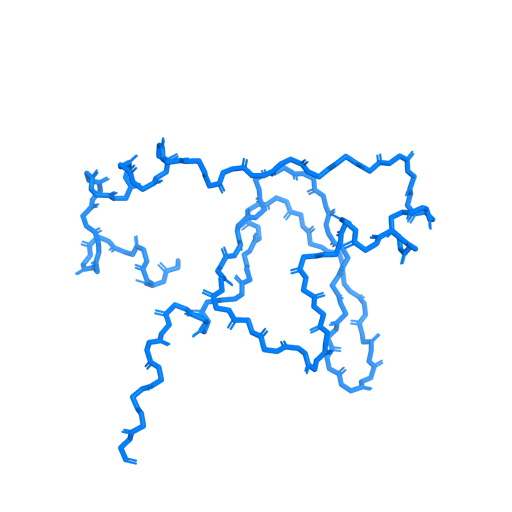89 ALA A C 1
ATOM 714 O O . ALA A 1 89 ? -7.442 -25.662 -0.798 1.00 42.19 89 ALA A O 1
ATOM 715 N N . ILE A 1 90 ? -8.187 -25.195 -2.879 1.00 37.34 90 ILE A N 1
ATOM 716 C CA . ILE A 1 90 ? -9.163 -26.288 -3.000 1.00 37.34 90 ILE A CA 1
ATOM 717 C C . ILE A 1 90 ? -8.514 -27.375 -3.849 1.00 37.34 90 ILE A C 1
ATOM 71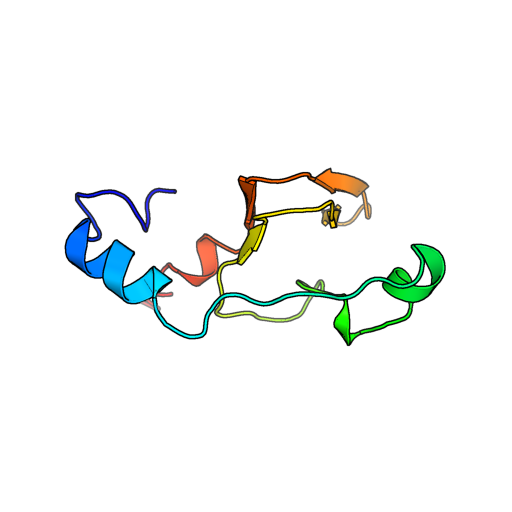9 O O . ILE A 1 90 ? -7.942 -27.007 -4.902 1.00 37.34 90 ILE A O 1
#

Organism: NCBI:txid1563983

Foldseek 3Di:
DVCPDCVNPNPVVVVVVVPPPPDDDQDDPDPVVLVVDPSNDPDDPPDDDLDKDFAAADKDWDQDDPVRDIDIDGHRDIDDPVSSDPPPDD

pLDDT: mean 88.51, std 10.23, range [37.34, 96.19]

Radius of gyration: 15.26 Å; chains: 1; bounding box: 40×36×37 Å

Sequence (90 aa):
VDAFKPDTISETILRRLLKQDIIYHIKVKSREKARNDPSTVIYQQGKAIDYFVLILEGRVEVTVGRENLIFESGSFTYFGCQALTANIAI

InterPro domains:
  IPR000595 Cyclic nucleotide-binding domain [PS50042] (13-87)
  IPR014710 RmlC-like jelly roll fold [G3DSA:2.60.120.10] (5-89)
  IPR018490 Cyclic nucleotide-binding domain superfamily [SSF51206] (14-87)
  IPR061271 Metal transporter CNNM-like, C-terminal CNBH domain [PF25562] (1-87)

Secondary structure (DSSP, 8-state):
-GGGSTTTS-HHHHHHHTTSS-------S-HHHHHH-GGG-S--TT------EE--SS-EEEEETTTTEEEEE-TT-EE-GGGGS-----